Protein AF-A0A1J5ASL0-F1 (afdb_monomer)

Structure (mmCIF, N/CA/C/O backbone):
data_AF-A0A1J5ASL0-F1
#
_entry.id   AF-A0A1J5ASL0-F1
#
loop_
_atom_site.group_PDB
_atom_site.id
_atom_site.type_symbol
_atom_site.label_atom_id
_atom_site.label_alt_id
_atom_site.label_comp_id
_atom_site.label_asym_id
_atom_site.label_entity_id
_atom_site.label_seq_id
_atom_site.pdbx_PDB_ins_code
_atom_site.Cartn_x
_atom_site.Cartn_y
_atom_site.Cartn_z
_atom_site.occupancy
_atom_site.B_iso_or_equiv
_atom_site.auth_seq_id
_atom_site.auth_comp_id
_atom_site.auth_asym_id
_atom_site.auth_atom_id
_atom_site.pdbx_PDB_model_num
ATOM 1 N N . MET A 1 1 ? 12.455 -4.973 -12.809 1.00 81.00 1 MET A N 1
ATOM 2 C CA . MET A 1 1 ? 11.141 -5.114 -12.152 1.00 81.00 1 MET A CA 1
ATOM 3 C C . MET A 1 1 ? 10.043 -5.250 -13.206 1.00 81.00 1 MET A C 1
ATOM 5 O O . MET A 1 1 ? 10.112 -4.531 -14.197 1.00 81.00 1 MET A O 1
ATOM 9 N N . GLU A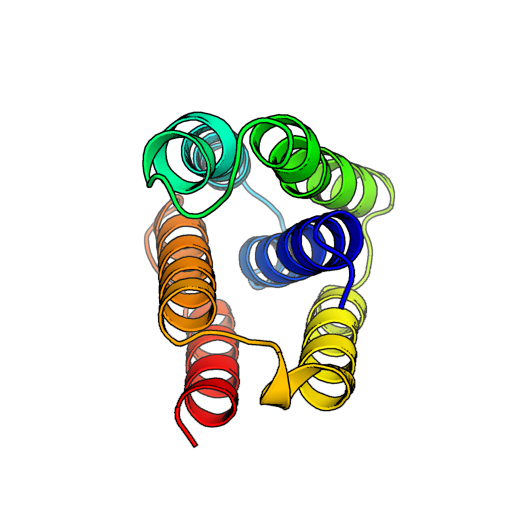 1 2 ? 9.064 -6.140 -13.015 1.00 84.31 2 GLU A N 1
ATOM 10 C CA . GLU A 1 2 ? 7.861 -6.241 -13.867 1.00 84.31 2 GLU A CA 1
ATOM 11 C C . GLU A 1 2 ? 6.741 -5.334 -13.317 1.00 84.31 2 GLU A C 1
ATOM 13 O O . GLU A 1 2 ? 6.534 -5.271 -12.104 1.00 84.31 2 GLU A O 1
ATOM 18 N N . TYR A 1 3 ? 5.989 -4.643 -14.181 1.00 85.88 3 TYR A N 1
ATOM 19 C CA . TYR A 1 3 ? 4.957 -3.684 -13.747 1.00 85.88 3 TYR A CA 1
ATOM 20 C C . TYR A 1 3 ? 3.776 -4.338 -13.047 1.00 85.88 3 TYR A C 1
ATOM 22 O O . TYR A 1 3 ? 3.334 -3.862 -12.005 1.00 85.88 3 TYR A O 1
ATOM 30 N N . LYS A 1 4 ? 3.338 -5.492 -13.550 1.00 89.94 4 LYS A N 1
ATOM 31 C CA . LYS A 1 4 ? 2.372 -6.345 -12.861 1.00 89.94 4 LYS A CA 1
ATOM 32 C C . LYS A 1 4 ? 2.766 -6.610 -11.405 1.00 89.94 4 LYS A C 1
ATOM 34 O O . LYS A 1 4 ? 1.927 -6.499 -10.521 1.00 89.94 4 LYS A O 1
ATOM 39 N N . GLU A 1 5 ? 4.031 -6.949 -11.157 1.00 92.38 5 GLU A N 1
ATOM 40 C CA . GLU A 1 5 ? 4.522 -7.239 -9.806 1.00 92.38 5 GLU A CA 1
ATOM 41 C C . GLU A 1 5 ? 4.493 -5.985 -8.925 1.00 92.38 5 GLU A C 1
ATOM 43 O O . GLU A 1 5 ? 4.024 -6.048 -7.792 1.00 92.38 5 GLU A O 1
ATOM 48 N N . TYR A 1 6 ? 4.879 -4.825 -9.472 1.00 92.94 6 TYR A N 1
ATOM 49 C CA . TYR A 1 6 ? 4.731 -3.541 -8.781 1.00 92.94 6 TYR A CA 1
ATOM 50 C C . TYR A 1 6 ? 3.281 -3.270 -8.363 1.00 92.94 6 TYR A C 1
ATOM 52 O O . TYR A 1 6 ? 3.041 -2.898 -7.215 1.00 92.94 6 TYR A O 1
ATOM 60 N N . TYR A 1 7 ? 2.318 -3.475 -9.262 1.00 93.00 7 TYR A N 1
ATOM 61 C CA . TYR A 1 7 ? 0.909 -3.228 -8.965 1.00 93.00 7 TYR A CA 1
ATOM 62 C C . TYR A 1 7 ? 0.317 -4.229 -7.979 1.00 93.00 7 TYR A C 1
ATOM 64 O O . TYR A 1 7 ? -0.445 -3.825 -7.102 1.00 93.00 7 TYR A O 1
ATOM 72 N N . THR A 1 8 ? 0.702 -5.503 -8.064 1.00 95.50 8 THR A N 1
ATOM 73 C CA . THR A 1 8 ? 0.348 -6.507 -7.055 1.00 95.50 8 THR A CA 1
ATOM 74 C C . THR A 1 8 ? 0.868 -6.093 -5.680 1.00 95.50 8 THR A C 1
ATOM 76 O O . THR A 1 8 ? 0.097 -6.026 -4.727 1.00 95.50 8 THR A O 1
ATOM 79 N N . GLU A 1 9 ? 2.150 -5.743 -5.562 1.00 97.31 9 GLU A N 1
ATOM 80 C CA . GLU A 1 9 ? 2.732 -5.333 -4.280 1.00 97.31 9 GLU A CA 1
ATOM 81 C C . GLU A 1 9 ? 2.130 -4.017 -3.769 1.00 97.31 9 GLU A C 1
ATOM 83 O O . GLU A 1 9 ? 1.918 -3.867 -2.565 1.00 97.31 9 GLU A O 1
ATOM 88 N N . LEU A 1 10 ? 1.783 -3.082 -4.660 1.00 95.75 10 LEU A N 1
ATOM 89 C CA . LEU A 1 10 ? 1.049 -1.874 -4.285 1.00 95.75 10 LEU A CA 1
ATOM 90 C C . LEU A 1 10 ? -0.304 -2.220 -3.646 1.00 95.75 10 LEU A C 1
ATOM 92 O O . LEU A 1 10 ? -0.637 -1.639 -2.619 1.00 95.75 10 LEU A O 1
ATOM 96 N N . GLY A 1 11 ? -1.036 -3.203 -4.178 1.00 96.56 11 GLY A N 1
ATOM 97 C CA . GLY A 1 11 ? -2.280 -3.695 -3.571 1.00 96.56 11 GLY A CA 1
ATOM 98 C C . GLY A 1 11 ? -2.072 -4.196 -2.140 1.00 96.56 11 GLY A C 1
ATOM 99 O O . GLY A 1 11 ? -2.812 -3.817 -1.232 1.00 96.56 11 GLY A O 1
ATOM 100 N N . LYS A 1 12 ? -0.994 -4.954 -1.901 1.00 98.06 12 LYS A N 1
ATOM 101 C CA . LYS A 1 12 ? -0.629 -5.427 -0.553 1.00 98.06 12 LYS A CA 1
ATOM 102 C C . LYS A 1 12 ? -0.306 -4.289 0.406 1.00 98.06 12 LYS A C 1
ATOM 104 O O . LYS A 1 12 ? -0.707 -4.323 1.568 1.00 98.06 12 LYS A O 1
ATOM 109 N N . LEU A 1 13 ? 0.413 -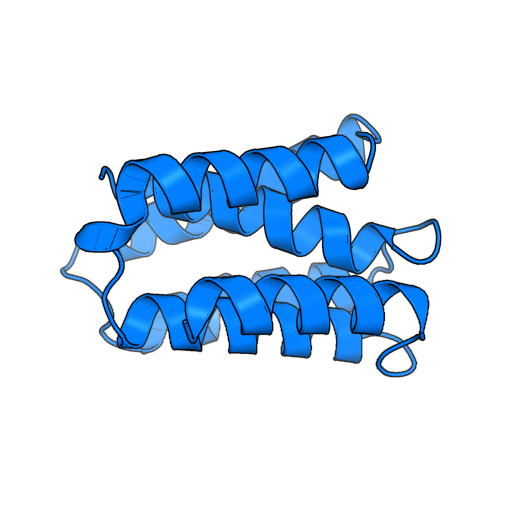3.276 -0.073 1.00 97.88 13 LEU A N 1
ATOM 110 C CA . LEU A 1 13 ? 0.732 -2.098 0.724 1.00 97.88 13 LEU A CA 1
ATOM 111 C C . LEU A 1 13 ? -0.533 -1.339 1.135 1.00 97.88 13 LEU A C 1
ATOM 113 O O . LEU A 1 13 ? -0.667 -0.991 2.306 1.00 97.88 13 LEU A O 1
ATOM 117 N N . LEU A 1 14 ? -1.441 -1.083 0.188 1.00 96.69 14 LEU A N 1
ATOM 118 C CA . LEU A 1 14 ? -2.689 -0.371 0.469 1.00 96.69 14 LEU A CA 1
ATOM 119 C C . LEU A 1 14 ? -3.574 -1.173 1.429 1.00 96.69 14 LEU A C 1
ATOM 121 O O . LEU A 1 14 ? -4.142 -0.589 2.346 1.00 96.69 14 LEU A O 1
ATOM 125 N N . TYR A 1 15 ? -3.604 -2.503 1.297 1.00 97.31 15 TYR A N 1
ATOM 126 C CA . TYR A 1 15 ? -4.285 -3.395 2.243 1.00 97.31 15 TYR A CA 1
ATOM 127 C C . TYR A 1 15 ? -3.727 -3.267 3.651 1.00 97.31 15 TYR A C 1
ATOM 129 O O . TYR A 1 15 ? -4.481 -3.115 4.605 1.00 97.31 15 TYR A O 1
ATOM 137 N N . ALA A 1 16 ? -2.403 -3.293 3.792 1.00 97.25 16 ALA A N 1
ATOM 138 C CA . ALA A 1 16 ? -1.784 -3.170 5.101 1.00 97.25 16 ALA A CA 1
ATOM 139 C C . ALA A 1 16 ? -2.108 -1.839 5.790 1.00 97.25 16 ALA A C 1
ATOM 141 O O . ALA A 1 16 ? -2.163 -1.798 7.014 1.00 97.25 16 ALA A O 1
ATOM 142 N N . VAL A 1 17 ? -2.289 -0.769 5.014 1.00 95.56 17 VAL A N 1
ATOM 143 C CA . VAL A 1 17 ? -2.678 0.546 5.531 1.00 95.56 17 VAL A CA 1
ATOM 144 C C . VAL A 1 17 ? -4.134 0.539 5.962 1.00 95.56 17 VAL A C 1
ATOM 146 O O . VAL A 1 17 ? -4.387 0.791 7.128 1.00 95.56 17 VAL A O 1
ATOM 149 N N . ALA A 1 18 ? -5.046 0.143 5.074 1.00 94.81 18 ALA A N 1
ATOM 150 C CA . ALA A 1 18 ? -6.476 0.106 5.378 1.00 94.81 18 ALA A CA 1
ATOM 151 C C . ALA A 1 18 ? -6.821 -0.856 6.529 1.00 94.81 18 ALA A C 1
ATOM 153 O O . ALA A 1 18 ? -7.752 -0.663 7.289 1.00 94.81 18 ALA A O 1
ATOM 154 N N . LYS A 1 19 ? -6.046 -1.934 6.699 1.00 95.69 19 LYS A N 1
ATOM 155 C CA . LYS A 1 19 ? -6.242 -2.902 7.787 1.00 95.69 19 LYS A CA 1
ATOM 156 C C . LYS A 1 19 ? -5.606 -2.456 9.111 1.00 95.69 19 LYS A C 1
ATOM 158 O O . LYS A 1 19 ? -5.683 -3.204 10.087 1.00 95.69 19 LYS A O 1
ATOM 163 N N . ALA A 1 20 ? -4.922 -1.309 9.157 1.00 92.50 20 ALA A N 1
ATOM 164 C CA . ALA A 1 20 ? -4.030 -0.968 10.264 1.00 92.50 20 ALA A CA 1
ATOM 165 C C . ALA A 1 20 ? -4.729 -0.745 11.605 1.00 92.50 20 ALA A C 1
ATOM 167 O O . ALA A 1 20 ? -4.137 -1.016 12.652 1.00 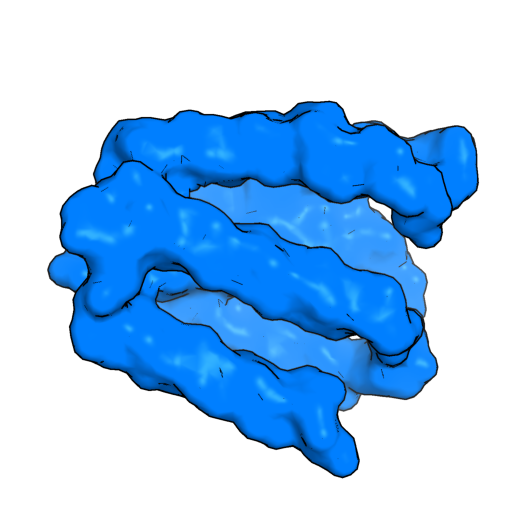92.50 20 ALA A O 1
ATOM 168 N N . ASP A 1 21 ? -5.977 -0.298 11.575 1.00 88.25 21 ASP A N 1
ATOM 169 C CA . ASP A 1 21 ? -6.833 -0.125 12.747 1.00 88.25 21 ASP A CA 1
ATOM 170 C C . ASP A 1 21 ? -7.616 -1.405 13.124 1.00 88.25 21 ASP A C 1
ATOM 172 O O . ASP A 1 21 ? -8.243 -1.477 14.184 1.00 88.25 21 ASP A O 1
ATOM 176 N N . GLY A 1 22 ? -7.511 -2.454 12.302 1.00 89.19 22 GLY A N 1
ATOM 177 C CA . GLY A 1 22 ? -8.082 -3.779 12.520 1.00 89.19 22 GLY A CA 1
ATOM 178 C C . GLY A 1 22 ? -9.126 -4.206 11.488 1.00 89.19 22 GLY A C 1
ATOM 179 O 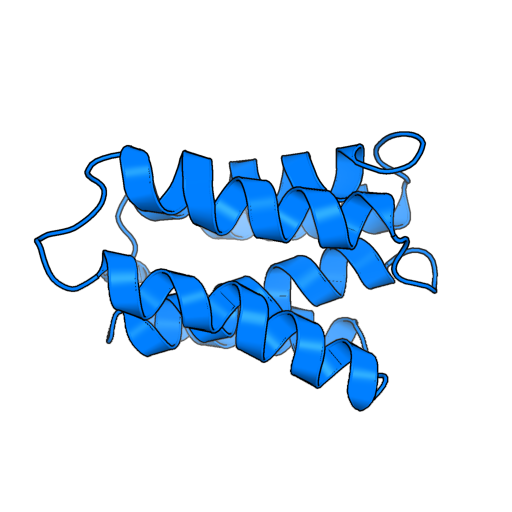O . GLY A 1 22 ? -9.379 -5.413 11.368 1.00 89.19 22 GLY A O 1
ATOM 180 N N . GLU A 1 23 ? -9.699 -3.294 10.701 1.00 91.25 23 GLU A N 1
ATOM 181 C CA . GLU A 1 23 ? -10.739 -3.621 9.718 1.00 91.25 23 GLU A CA 1
ATOM 182 C C . GLU A 1 23 ? -10.759 -2.635 8.552 1.00 91.25 23 GLU A C 1
ATOM 184 O O . GLU A 1 23 ? -10.824 -1.437 8.763 1.00 91.25 23 GLU A O 1
ATOM 189 N N . VAL A 1 24 ? -10.779 -3.163 7.324 1.00 93.81 24 VAL A N 1
ATOM 190 C CA . VAL A 1 24 ? -10.908 -2.331 6.123 1.00 93.81 24 VAL A CA 1
ATOM 191 C C . VAL A 1 24 ? -12.335 -1.803 6.022 1.00 93.81 24 VAL A C 1
ATOM 193 O O . VAL A 1 24 ? -13.281 -2.592 6.067 1.00 93.81 24 VAL A O 1
ATOM 196 N N . GLN A 1 25 ? -12.473 -0.496 5.828 1.00 94.31 25 GLN A N 1
ATOM 197 C CA . GLN A 1 25 ? -13.757 0.182 5.675 1.00 94.31 25 GLN A CA 1
ATOM 198 C C . GLN A 1 25 ? -14.166 0.308 4.201 1.00 94.31 25 GLN A C 1
ATOM 200 O O . GLN A 1 25 ? -13.331 0.341 3.289 1.00 94.31 25 GLN A O 1
ATOM 205 N N . ASP A 1 26 ? -15.473 0.423 3.955 1.00 92.62 26 ASP A N 1
ATOM 206 C CA . ASP A 1 26 ? -16.025 0.548 2.600 1.00 92.62 26 ASP A CA 1
ATOM 207 C C . ASP A 1 26 ? -15.488 1.802 1.878 1.00 92.62 26 ASP A C 1
ATOM 209 O O . ASP A 1 26 ? -15.253 1.776 0.667 1.00 92.62 26 ASP A O 1
ATOM 213 N N . GLU A 1 27 ? -15.255 2.899 2.605 1.00 93.44 27 GLU A N 1
ATOM 214 C CA . GLU A 1 27 ? -14.684 4.140 2.074 1.00 93.44 27 GLU A CA 1
ATOM 215 C C . GLU A 1 27 ? -13.249 3.959 1.562 1.00 93.44 27 GLU A C 1
ATOM 217 O O . GLU A 1 27 ? -12.884 4.530 0.532 1.00 93.44 27 GLU A O 1
ATOM 222 N N . GLU A 1 28 ? -12.444 3.148 2.245 1.00 91.25 28 GLU A N 1
ATOM 223 C CA . GLU A 1 28 ? -11.058 2.863 1.866 1.00 91.25 28 GLU A CA 1
ATOM 224 C C . GLU A 1 28 ? -11.003 1.971 0.629 1.00 91.25 28 GLU A C 1
ATOM 226 O O . GLU A 1 28 ? -10.254 2.249 -0.312 1.00 91.25 28 GLU A O 1
ATOM 231 N N . LEU A 1 29 ? -11.861 0.947 0.587 1.00 91.50 29 LEU A N 1
ATOM 232 C CA . LEU A 1 29 ? -12.045 0.107 -0.592 1.00 91.50 29 LEU A CA 1
ATOM 233 C C . LEU A 1 29 ? -12.501 0.954 -1.794 1.00 91.50 29 LEU A C 1
ATOM 235 O O . LEU A 1 29 ? -11.924 0.861 -2.880 1.00 91.50 29 LEU A O 1
ATOM 239 N N . TYR A 1 30 ? -13.476 1.850 -1.594 1.00 91.06 30 TYR A N 1
ATOM 240 C CA . TYR A 1 30 ? -13.923 2.782 -2.631 1.00 91.06 30 TYR A CA 1
ATOM 241 C C . TYR A 1 30 ? -12.791 3.684 -3.136 1.00 91.06 30 TYR A C 1
ATOM 243 O O . TYR A 1 30 ? -12.641 3.904 -4.344 1.00 91.06 30 TYR A O 1
ATOM 251 N N . GLN A 1 31 ? -11.967 4.187 -2.219 1.00 92.12 31 GLN A N 1
ATOM 252 C CA . GLN A 1 31 ? -10.843 5.044 -2.559 1.00 92.12 31 GLN A CA 1
ATOM 253 C C . GLN A 1 31 ? -9.790 4.312 -3.401 1.00 92.12 31 GLN A C 1
ATOM 255 O O . GLN A 1 31 ? -9.190 4.933 -4.278 1.00 92.12 31 GLN A O 1
ATOM 260 N N . ILE A 1 32 ? -9.601 3.003 -3.221 1.00 89.50 32 ILE A N 1
ATOM 261 C CA . ILE A 1 32 ? -8.688 2.206 -4.053 1.00 89.50 32 ILE A CA 1
ATOM 262 C C . ILE A 1 32 ? -9.198 2.072 -5.478 1.00 89.50 32 ILE A C 1
ATOM 264 O O . ILE A 1 32 ? -8.425 2.335 -6.399 1.00 89.50 32 ILE A O 1
ATOM 268 N N . TYR A 1 33 ? -10.482 1.757 -5.682 1.00 86.88 33 TYR A N 1
ATOM 269 C CA . TYR A 1 33 ? -11.054 1.746 -7.034 1.00 86.88 33 TYR A CA 1
ATOM 270 C C . TYR A 1 33 ? -10.843 3.096 -7.723 1.00 86.88 33 TYR A C 1
ATOM 272 O O . TYR A 1 33 ? -10.426 3.161 -8.880 1.00 86.88 33 TYR A O 1
ATOM 280 N N . LYS A 1 34 ? -11.062 4.193 -6.989 1.00 86.94 34 LYS A N 1
ATOM 281 C CA . LYS A 1 34 ? -10.833 5.543 -7.502 1.00 86.94 34 LYS A CA 1
ATOM 282 C C . LYS A 1 34 ? -9.363 5.782 -7.858 1.00 86.94 34 LYS A C 1
ATOM 284 O O . LYS A 1 34 ? -9.087 6.303 -8.931 1.00 86.94 34 LYS A O 1
ATOM 289 N N . ILE A 1 35 ? -8.418 5.381 -7.009 1.00 84.94 35 ILE A N 1
ATOM 290 C CA . ILE A 1 35 ? -6.977 5.510 -7.279 1.00 84.94 35 ILE A CA 1
ATOM 291 C C . ILE A 1 35 ? -6.575 4.695 -8.514 1.00 84.94 35 ILE A C 1
ATOM 293 O O . ILE A 1 35 ? -5.842 5.202 -9.361 1.00 84.94 35 ILE A O 1
ATOM 297 N N . VAL A 1 36 ? -7.055 3.458 -8.649 1.00 82.19 36 VAL A N 1
ATOM 298 C CA . VAL A 1 36 ? -6.736 2.579 -9.786 1.00 82.19 36 VAL A CA 1
ATOM 299 C C . VAL A 1 36 ? -7.281 3.156 -11.095 1.00 82.19 36 VAL A C 1
ATOM 301 O O . VAL A 1 36 ? -6.554 3.220 -12.090 1.00 82.19 36 VAL A O 1
ATOM 304 N N . VAL A 1 37 ? -8.524 3.645 -11.090 1.00 74.94 37 VAL A N 1
ATOM 305 C CA . VAL A 1 37 ? -9.195 4.181 -12.284 1.00 74.94 37 VAL A CA 1
ATOM 306 C C . VAL A 1 37 ? -8.733 5.596 -12.642 1.00 74.94 37 VAL A C 1
ATOM 308 O O . VAL A 1 37 ? -8.511 5.878 -13.815 1.00 74.94 37 VAL A O 1
ATOM 311 N N . GLU A 1 38 ? -8.598 6.494 -11.666 1.00 71.88 38 GLU A N 1
ATOM 312 C CA . GLU A 1 38 ? -8.346 7.921 -11.910 1.00 71.88 38 GLU A CA 1
ATOM 313 C C . GLU A 1 38 ? -6.866 8.288 -11.790 1.00 71.88 38 GLU A C 1
ATOM 315 O O . GLU A 1 38 ? -6.339 8.991 -12.641 1.00 71.88 38 GLU A O 1
ATOM 320 N N . GLU A 1 39 ? -6.167 7.843 -10.746 1.00 65.38 39 GLU A N 1
ATOM 321 C CA . GLU A 1 39 ? -4.830 8.376 -10.450 1.00 65.38 39 GLU A CA 1
ATOM 322 C C . GLU A 1 39 ? -3.706 7.548 -11.059 1.00 65.38 39 GLU A C 1
ATOM 324 O O . GLU A 1 39 ? -2.723 8.100 -11.541 1.00 65.38 39 GLU A O 1
ATOM 329 N N . ILE A 1 40 ? -3.828 6.226 -11.056 1.00 67.19 40 ILE A N 1
ATOM 330 C CA . ILE A 1 40 ? -2.803 5.340 -11.605 1.00 67.19 40 ILE A CA 1
ATOM 331 C C . ILE A 1 40 ? -2.909 5.270 -13.132 1.00 67.19 40 ILE A C 1
ATOM 333 O O . ILE A 1 40 ? -1.881 5.217 -13.811 1.00 67.19 40 ILE A O 1
ATOM 337 N N . SER A 1 41 ? -4.133 5.293 -13.663 1.00 61.41 41 SER A N 1
ATOM 338 C CA . SER A 1 41 ? -4.384 5.134 -15.098 1.00 61.41 41 SER A CA 1
ATOM 339 C C . SER A 1 41 ? -4.266 6.452 -15.884 1.00 61.41 41 SER A C 1
ATOM 341 O O . SER A 1 41 ? -3.760 6.434 -17.001 1.00 61.41 41 SER A O 1
ATOM 343 N N . ASP A 1 42 ? -4.639 7.610 -15.315 1.00 54.62 42 ASP A N 1
ATOM 344 C CA . ASP A 1 42 ? -4.641 8.901 -16.044 1.00 54.62 42 ASP A CA 1
ATOM 345 C C . ASP A 1 42 ? -3.288 9.647 -15.983 1.00 54.62 42 ASP A C 1
ATOM 347 O O . ASP A 1 42 ? -2.984 10.522 -16.800 1.00 54.62 42 ASP A O 1
ATOM 351 N N . ASP A 1 43 ? -2.397 9.282 -15.053 1.00 53.16 43 ASP A N 1
ATOM 352 C CA . ASP A 1 43 ? -1.152 10.028 -14.823 1.00 53.16 43 ASP A CA 1
ATOM 353 C C . ASP A 1 43 ? -0.133 9.931 -15.984 1.00 53.16 43 ASP A C 1
ATOM 355 O O . ASP A 1 43 ? 0.954 10.508 -15.879 1.00 53.16 43 ASP A O 1
ATOM 359 N N . ASN A 1 44 ? -0.399 9.206 -17.083 1.00 52.12 44 ASN A N 1
ATOM 360 C CA . ASN A 1 44 ? 0.600 8.849 -18.110 1.00 52.12 44 ASN A CA 1
ATOM 361 C C . ASN A 1 44 ? 1.902 8.327 -17.460 1.00 52.12 44 ASN A C 1
ATOM 363 O O . ASN A 1 44 ? 3.014 8.680 -17.864 1.00 52.12 44 ASN A O 1
ATOM 367 N N . LEU A 1 45 ? 1.797 7.598 -16.341 1.00 53.38 45 LEU A N 1
ATOM 368 C CA . LEU A 1 45 ? 2.949 6.990 -15.660 1.00 53.38 45 LEU A CA 1
ATOM 369 C C . LEU A 1 45 ? 3.712 6.038 -16.582 1.00 53.38 45 LEU A C 1
ATOM 371 O O . LEU A 1 45 ? 4.916 5.865 -16.399 1.00 53.38 45 LEU A O 1
ATOM 375 N N . PHE A 1 46 ? 3.004 5.492 -17.561 1.00 55.41 46 PHE A N 1
ATOM 376 C CA . PHE A 1 46 ? 3.277 4.202 -18.136 1.00 55.41 46 PHE A CA 1
ATOM 377 C C . PHE A 1 46 ? 2.677 4.112 -19.558 1.00 55.41 46 PHE A C 1
ATOM 379 O O . PHE A 1 46 ? 1.695 4.785 -19.874 1.00 55.41 46 PHE A O 1
ATOM 386 N N . GLU A 1 47 ? 3.322 3.362 -20.448 1.00 58.22 47 GLU A N 1
ATOM 387 C CA . GLU A 1 47 ? 2.929 3.123 -21.833 1.00 58.22 47 GLU A CA 1
ATOM 388 C C . GLU A 1 47 ? 1.619 2.317 -21.945 1.00 58.22 47 GLU A C 1
ATOM 390 O O . GLU A 1 47 ? 1.157 1.633 -21.030 1.00 58.22 47 GLU A O 1
ATOM 395 N N . ARG A 1 48 ? 1.007 2.381 -23.133 1.00 54.69 48 ARG A N 1
ATOM 396 C CA . ARG A 1 48 ? -0.250 1.704 -23.467 1.00 54.69 48 ARG A CA 1
ATOM 397 C C . ARG A 1 48 ? -0.126 0.185 -23.255 1.00 54.69 48 ARG A C 1
ATOM 399 O O . ARG A 1 48 ? 0.443 -0.512 -24.091 1.00 54.69 48 ARG A O 1
ATOM 406 N N . GLY A 1 49 ? -0.704 -0.308 -22.162 1.00 59.31 49 GLY A N 1
ATOM 407 C CA . GLY A 1 49 ? -0.627 -1.701 -21.699 1.00 59.31 49 GLY A CA 1
ATOM 408 C C . GLY A 1 49 ? -0.559 -1.798 -20.174 1.00 59.31 49 GLY A C 1
ATOM 409 O O . GLY A 1 49 ? -1.187 -2.669 -19.587 1.00 59.31 49 GLY A O 1
ATOM 410 N N . GLU A 1 50 ? 0.096 -0.838 -19.534 1.00 63.53 50 GLU A N 1
ATOM 411 C CA . GLU A 1 50 ? 0.285 -0.793 -18.080 1.00 63.53 50 GLU A CA 1
ATOM 412 C C . GLU A 1 50 ? -0.973 -0.301 -17.330 1.00 63.53 50 GLU A C 1
ATOM 414 O O . GLU A 1 50 ? -1.168 -0.637 -16.166 1.00 63.53 50 GLU A O 1
ATOM 419 N N . GLU A 1 51 ? -1.901 0.383 -18.017 1.00 67.12 51 GLU A N 1
ATOM 420 C CA . GLU A 1 51 ? -3.285 0.596 -17.543 1.00 67.12 51 GLU A CA 1
ATOM 421 C C . GLU A 1 51 ? -4.015 -0.728 -17.260 1.00 67.12 51 GLU A C 1
ATOM 423 O O . GLU A 1 51 ? -4.930 -0.769 -16.451 1.00 67.12 51 GLU A O 1
ATOM 428 N N . VAL A 1 52 ? -3.647 -1.825 -17.935 1.00 71.50 52 VAL A N 1
ATOM 429 C CA . VAL A 1 52 ? -4.216 -3.150 -17.641 1.00 71.50 52 VAL A CA 1
ATOM 430 C C . VAL A 1 52 ? -3.555 -3.755 -16.403 1.00 71.50 52 VAL A C 1
ATOM 432 O O . VAL A 1 52 ? -4.190 -4.519 -15.677 1.00 71.50 52 VAL A O 1
ATOM 435 N N . ASP A 1 53 ? -2.299 -3.403 -16.133 1.00 80.00 53 ASP A N 1
ATOM 436 C CA . ASP A 1 53 ? -1.592 -3.914 -14.968 1.00 80.00 53 ASP A CA 1
ATOM 437 C C . ASP A 1 53 ? -2.017 -3.201 -13.669 1.00 80.00 53 ASP A C 1
ATOM 439 O O . ASP A 1 53 ? -1.951 -3.803 -12.599 1.00 80.00 53 ASP A O 1
ATOM 443 N N . SER A 1 54 ? -2.536 -1.969 -13.736 1.00 82.56 54 SER A N 1
ATOM 444 C CA . SER A 1 54 ? -3.047 -1.253 -12.555 1.00 82.56 54 SER A CA 1
ATOM 445 C C . SER A 1 54 ? -4.200 -1.982 -11.854 1.00 82.56 54 SER A C 1
ATOM 447 O O . SER A 1 54 ? -4.289 -1.942 -10.626 1.00 82.56 54 SER A O 1
ATOM 449 N N . TYR A 1 55 ? -5.018 -2.742 -12.593 1.00 87.69 55 TYR A N 1
ATOM 450 C CA . TYR A 1 55 ? -6.078 -3.586 -12.023 1.00 87.69 55 TYR A CA 1
ATOM 451 C C . TYR A 1 55 ? -5.542 -4.679 -11.083 1.00 87.69 55 TYR A C 1
ATOM 453 O O . TYR A 1 55 ? -6.286 -5.176 -10.239 1.00 87.69 55 TYR A O 1
ATOM 461 N N . TYR A 1 56 ? -4.256 -5.055 -11.168 1.00 91.62 56 TYR A N 1
ATOM 462 C CA . TYR A 1 56 ? -3.672 -6.000 -10.208 1.00 91.62 56 TYR A CA 1
ATOM 463 C C . TYR A 1 56 ? -3.581 -5.425 -8.791 1.00 91.62 56 TYR A C 1
ATOM 465 O O . TYR A 1 56 ? -3.547 -6.206 -7.843 1.00 91.62 56 TYR A O 1
ATOM 473 N N . THR A 1 57 ? -3.559 -4.097 -8.632 1.00 93.31 57 THR A N 1
ATOM 474 C CA . THR A 1 57 ? -3.617 -3.452 -7.312 1.00 93.31 57 THR A CA 1
ATOM 475 C C . THR A 1 57 ? -4.948 -3.732 -6.627 1.00 93.31 57 THR A C 1
ATOM 477 O O . THR A 1 57 ? -4.956 -4.202 -5.493 1.00 93.31 57 THR A O 1
ATOM 480 N N . GLU A 1 58 ? -6.055 -3.498 -7.328 1.00 92.75 58 GLU A N 1
ATOM 481 C CA . GLU A 1 58 ? -7.411 -3.784 -6.848 1.00 92.75 58 GLU A CA 1
ATOM 482 C C . GLU A 1 58 ? -7.597 -5.279 -6.573 1.00 92.75 58 GLU A C 1
ATOM 484 O O . GLU A 1 58 ? -7.977 -5.668 -5.471 1.00 92.75 58 GLU A O 1
ATOM 489 N N . PHE A 1 59 ? -7.235 -6.124 -7.543 1.00 93.75 59 PHE A N 1
ATOM 490 C CA . PHE A 1 59 ? -7.395 -7.571 -7.423 1.00 93.75 59 PHE A CA 1
ATOM 491 C C . PHE A 1 59 ? -6.640 -8.153 -6.222 1.00 93.75 59 PHE A C 1
ATOM 493 O O . PHE A 1 59 ? -7.183 -8.976 -5.485 1.00 93.75 59 PHE A O 1
ATOM 500 N N . GLU A 1 60 ? -5.381 -7.753 -6.018 1.00 97.06 60 GLU A N 1
ATOM 501 C CA . GLU A 1 60 ? -4.603 -8.260 -4.885 1.00 97.06 60 GLU A CA 1
ATOM 502 C C . GLU A 1 60 ? -5.152 -7.729 -3.555 1.00 97.06 60 GLU A C 1
ATOM 504 O O . GLU A 1 60 ? -5.213 -8.483 -2.587 1.00 97.06 60 GLU A O 1
ATOM 509 N N . PHE A 1 61 ? -5.596 -6.470 -3.505 1.00 96.38 61 PHE A N 1
ATOM 510 C CA . PHE A 1 61 ? -6.203 -5.884 -2.310 1.00 96.38 61 PHE A CA 1
ATOM 511 C C . PHE A 1 61 ? -7.454 -6.656 -1.866 1.00 96.38 61 PHE A C 1
ATOM 513 O O . PHE A 1 61 ? -7.524 -7.111 -0.722 1.00 96.38 61 PHE A O 1
ATOM 520 N N . GLU A 1 62 ? -8.403 -6.883 -2.779 1.00 95.69 62 GLU A N 1
ATOM 521 C CA . GLU A 1 62 ? -9.610 -7.677 -2.513 1.00 95.69 62 GLU A CA 1
ATOM 522 C C . GLU A 1 62 ? -9.260 -9.105 -2.080 1.00 95.69 62 GLU A C 1
ATOM 524 O O . GLU A 1 62 ? -9.803 -9.626 -1.104 1.00 95.69 62 GLU A O 1
ATOM 529 N N . ALA A 1 63 ? -8.283 -9.726 -2.746 1.00 97.38 63 ALA A N 1
ATOM 530 C CA . ALA A 1 63 ? -7.846 -11.070 -2.398 1.00 97.38 63 ALA A CA 1
ATOM 531 C C . ALA A 1 63 ? -7.272 -11.162 -0.972 1.00 97.38 63 ALA A C 1
ATOM 533 O O . ALA A 1 63 ? -7.357 -12.231 -0.360 1.00 97.38 63 ALA A O 1
ATOM 534 N N . LEU A 1 64 ? -6.664 -10.096 -0.441 1.00 97.62 64 LEU A N 1
ATOM 535 C CA . LEU A 1 64 ? -6.176 -10.047 0.941 1.00 97.62 64 LEU A CA 1
ATOM 536 C C . LEU A 1 64 ? -7.297 -9.801 1.954 1.00 97.62 64 LEU A C 1
ATOM 538 O O . LEU A 1 64 ? -7.238 -10.380 3.042 1.00 97.62 64 LEU A O 1
ATOM 542 N N . ILE A 1 65 ? -8.328 -9.029 1.591 1.00 96.00 65 ILE A N 1
ATOM 543 C CA . ILE A 1 65 ? -9.556 -8.895 2.392 1.00 96.00 65 ILE A CA 1
ATOM 544 C C . ILE A 1 65 ? -10.217 -10.261 2.558 1.00 96.00 65 ILE A C 1
ATOM 546 O O . ILE A 1 65 ? -10.444 -10.697 3.686 1.00 96.00 65 ILE A O 1
ATOM 550 N N . ASP A 1 66 ? -10.450 -10.971 1.452 1.00 96.81 66 ASP A N 1
ATOM 551 C CA . ASP A 1 66 ? -11.110 -12.282 1.453 1.00 96.81 66 ASP A CA 1
ATOM 552 C C . ASP A 1 66 ? -10.357 -13.317 2.300 1.00 96.81 66 ASP A C 1
ATOM 554 O O . ASP A 1 66 ? -10.952 -14.177 2.956 1.00 96.81 66 ASP A O 1
ATOM 558 N N . LYS A 1 67 ? -9.023 -13.239 2.296 1.00 96.69 67 LYS A N 1
ATOM 559 C CA . LYS A 1 67 ? -8.151 -14.103 3.103 1.00 96.69 67 LYS A CA 1
ATOM 560 C C . LYS A 1 67 ? -8.009 -13.624 4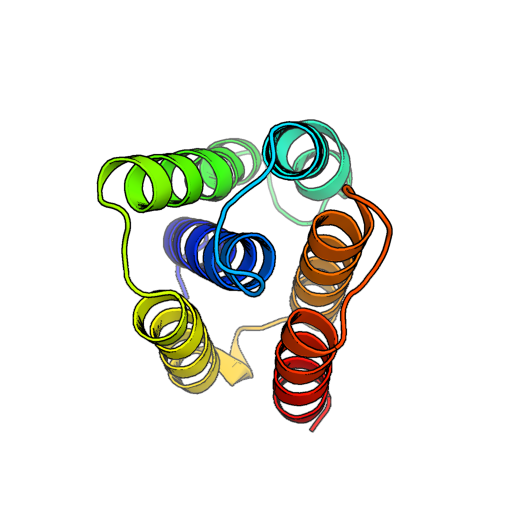.548 1.00 96.69 67 LYS A C 1
ATOM 562 O O . LYS A 1 67 ? -7.491 -14.386 5.366 1.00 96.69 67 LYS A O 1
ATOM 567 N N . ASN A 1 68 ? -8.433 -12.396 4.854 1.00 94.81 68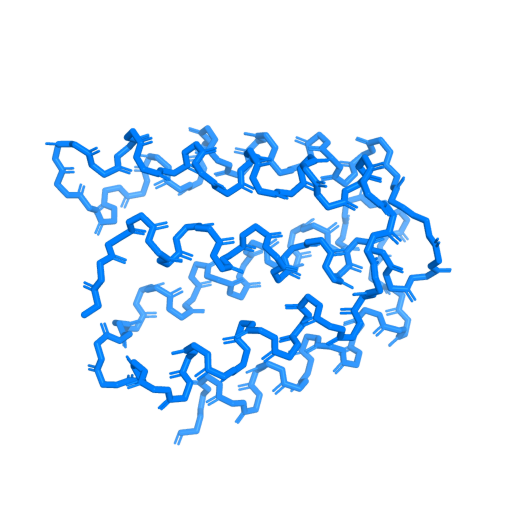 ASN A N 1
ATOM 568 C CA . ASN A 1 68 ? -8.153 -11.678 6.096 1.00 94.81 68 ASN A CA 1
ATOM 569 C C . ASN A 1 68 ? -6.666 -11.793 6.479 1.00 94.81 68 ASN A C 1
ATOM 571 O O . ASN A 1 68 ? -6.315 -12.222 7.582 1.00 94.81 68 ASN A O 1
ATOM 575 N N . THR A 1 69 ? -5.792 -11.491 5.515 1.00 96.62 69 THR A N 1
ATOM 576 C CA . THR A 1 69 ? -4.339 -11.615 5.671 1.00 96.62 69 THR A CA 1
ATOM 577 C C . THR A 1 69 ? -3.822 -10.687 6.770 1.00 96.62 69 THR A C 1
ATOM 579 O O . THR A 1 69 ? -4.362 -9.606 7.004 1.00 96.62 69 THR A O 1
ATOM 582 N N . ASP A 1 70 ? -2.755 -11.098 7.453 1.00 96.12 70 ASP A N 1
ATOM 583 C CA . ASP A 1 70 ? -2.094 -10.257 8.443 1.00 96.12 70 ASP A CA 1
ATOM 584 C C . ASP A 1 70 ? -1.524 -8.983 7.791 1.00 96.12 70 ASP A C 1
ATOM 586 O O . ASP A 1 70 ? -0.821 -9.033 6.777 1.00 96.12 70 ASP A O 1
ATOM 590 N N . MET A 1 71 ? -1.821 -7.822 8.380 1.00 95.38 71 MET A N 1
ATOM 591 C CA . MET A 1 71 ? -1.386 -6.532 7.834 1.00 95.38 71 MET A CA 1
ATOM 592 C C . MET A 1 71 ? 0.144 -6.412 7.766 1.00 95.38 71 MET A C 1
ATOM 594 O O . MET A 1 71 ? 0.682 -5.802 6.841 1.00 95.38 71 MET A O 1
ATOM 598 N N . HIS A 1 72 ? 0.873 -7.000 8.722 1.00 95.56 72 HIS A N 1
ATOM 599 C CA . HIS A 1 72 ? 2.327 -6.909 8.754 1.00 95.56 72 HIS A CA 1
ATOM 600 C C . HIS A 1 72 ? 2.949 -7.813 7.696 1.00 95.56 72 HIS A C 1
ATOM 602 O O . HIS A 1 72 ? 3.965 -7.436 7.115 1.00 95.56 72 HIS A O 1
ATOM 608 N N . GLU A 1 73 ? 2.354 -8.973 7.414 1.00 97.12 73 GLU A N 1
ATOM 609 C CA . GLU A 1 73 ? 2.743 -9.818 6.283 1.00 97.12 73 GLU A CA 1
ATOM 610 C C . GLU A 1 73 ? 2.643 -9.044 4.960 1.00 97.12 73 GLU A C 1
ATOM 612 O O . GLU A 1 73 ? 3.628 -8.960 4.220 1.00 97.12 73 GLU A O 1
ATOM 617 N N . ALA A 1 74 ? 1.502 -8.399 4.707 1.00 97.44 74 ALA A N 1
ATOM 618 C CA . ALA A 1 74 ? 1.277 -7.613 3.496 1.00 97.44 74 ALA A CA 1
ATOM 619 C C . ALA A 1 74 ? 2.235 -6.409 3.389 1.00 97.44 74 ALA A C 1
ATOM 621 O O . ALA A 1 74 ? 2.860 -6.198 2.347 1.00 97.44 74 ALA A O 1
ATOM 622 N N . PHE A 1 75 ? 2.439 -5.667 4.485 1.00 97.38 75 PHE A N 1
ATOM 623 C CA . PHE A 1 75 ? 3.369 -4.533 4.514 1.00 97.38 75 PHE A CA 1
ATOM 624 C C . PHE A 1 75 ? 4.820 -4.964 4.269 1.00 97.38 75 PHE A C 1
ATOM 626 O O . PHE A 1 75 ? 5.552 -4.342 3.495 1.00 97.38 75 PHE A O 1
ATOM 633 N N . ASN A 1 76 ? 5.253 -6.040 4.930 1.00 96.94 76 ASN A N 1
ATOM 634 C CA . ASN A 1 76 ? 6.615 -6.543 4.800 1.00 96.94 76 ASN A CA 1
ATOM 635 C C . ASN A 1 76 ? 6.882 -7.103 3.399 1.00 96.94 76 ASN A C 1
ATOM 637 O O . ASN A 1 76 ? 8.002 -6.934 2.920 1.00 96.94 76 ASN A O 1
ATOM 641 N N . SER A 1 77 ? 5.880 -7.700 2.737 1.00 97.94 77 SER A N 1
ATOM 642 C CA . SER A 1 77 ? 5.970 -8.113 1.326 1.00 97.94 77 SER A CA 1
ATOM 643 C C . SER A 1 77 ? 6.405 -6.940 0.447 1.00 97.94 77 SER A C 1
ATOM 645 O O . SER A 1 77 ? 7.454 -7.011 -0.198 1.00 97.94 77 SER A O 1
ATOM 647 N N . PHE A 1 78 ? 5.693 -5.810 0.539 1.00 97.56 78 PHE A N 1
ATOM 648 C CA . PHE A 1 78 ? 6.019 -4.621 -0.247 1.00 97.56 78 PHE A CA 1
ATOM 649 C C . PHE A 1 78 ? 7.416 -4.077 0.072 1.00 97.56 78 PHE A C 1
ATOM 651 O O . PHE A 1 78 ? 8.166 -3.702 -0.829 1.00 97.56 78 PHE A O 1
ATOM 658 N N . LEU A 1 79 ? 7.797 -4.020 1.354 1.00 96.00 79 LEU A N 1
ATOM 659 C CA . LEU A 1 79 ? 9.122 -3.526 1.742 1.00 96.00 79 LEU A CA 1
ATOM 660 C C . LEU A 1 79 ? 10.257 -4.392 1.189 1.00 96.00 79 LEU A C 1
ATOM 662 O O . LEU A 1 79 ? 11.308 -3.858 0.824 1.00 96.00 79 LEU A O 1
ATOM 666 N N . LEU A 1 80 ? 10.057 -5.709 1.150 1.00 96.62 80 LEU A N 1
ATOM 667 C CA . LEU A 1 80 ? 11.031 -6.656 0.623 1.00 96.62 80 LEU A CA 1
ATOM 668 C C . LEU A 1 80 ? 11.161 -6.483 -0.893 1.00 96.62 80 LEU A C 1
ATOM 670 O O . LEU A 1 80 ? 12.268 -6.266 -1.386 1.00 96.62 80 LEU A O 1
ATOM 674 N N . PHE A 1 81 ? 10.027 -6.422 -1.593 1.00 96.62 81 PHE A N 1
ATOM 675 C CA . PHE A 1 81 ? 9.966 -6.125 -3.022 1.00 96.62 81 PHE A CA 1
ATOM 676 C C . PHE A 1 81 ? 10.637 -4.792 -3.380 1.00 96.62 81 PHE A C 1
ATOM 678 O O . PHE A 1 81 ? 11.468 -4.738 -4.292 1.00 96.62 81 PHE A O 1
ATOM 685 N N . TYR A 1 82 ? 10.332 -3.718 -2.642 1.00 94.94 82 TYR A N 1
ATOM 686 C CA . TYR A 1 82 ? 10.970 -2.417 -2.837 1.00 94.94 82 TYR A CA 1
ATOM 687 C C . TYR A 1 82 ? 12.483 -2.505 -2.624 1.00 94.94 82 TYR A C 1
ATOM 689 O O . TYR A 1 82 ? 13.237 -1.959 -3.420 1.00 94.94 82 TYR A O 1
ATOM 697 N N . GLY A 1 83 ? 12.948 -3.198 -1.580 1.00 94.25 83 GLY A N 1
ATOM 698 C CA . GLY A 1 83 ? 14.378 -3.357 -1.310 1.00 94.25 83 GLY A CA 1
ATOM 699 C C . GLY A 1 83 ? 15.127 -4.103 -2.420 1.00 94.25 83 GLY A C 1
ATOM 700 O O . GLY A 1 83 ? 16.252 -3.736 -2.758 1.00 94.25 83 GLY A O 1
ATOM 701 N N . GLU A 1 84 ? 14.501 -5.118 -3.016 1.00 95.38 84 GLU A N 1
ATOM 702 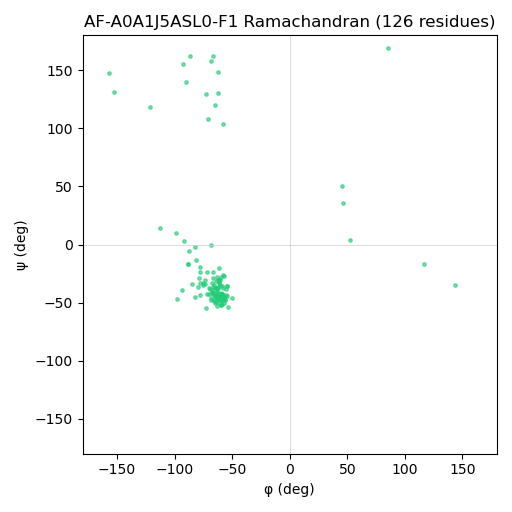C CA . GLU A 1 84 ? 15.070 -5.892 -4.127 1.00 95.38 84 GLU A CA 1
ATOM 703 C C . GLU A 1 84 ? 15.077 -5.111 -5.451 1.00 95.38 84 GLU A C 1
ATOM 705 O O . GLU A 1 84 ? 15.994 -5.273 -6.259 1.00 95.38 84 GLU A O 1
ATOM 710 N N . ASN A 1 85 ? 14.107 -4.211 -5.641 1.00 94.44 85 ASN A N 1
ATOM 711 C CA . ASN A 1 85 ? 13.899 -3.457 -6.880 1.00 94.44 85 ASN A CA 1
ATOM 712 C C . ASN A 1 85 ? 14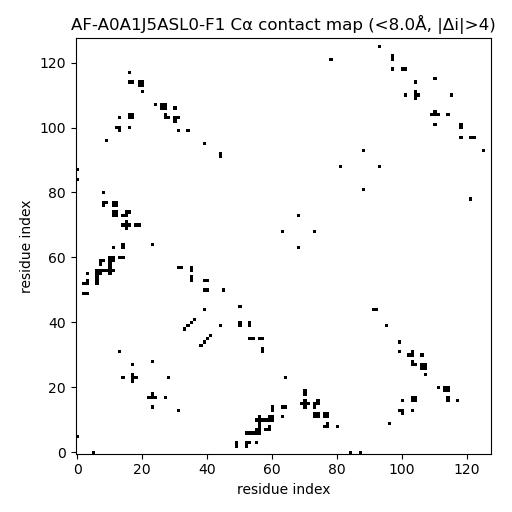.176 -1.948 -6.742 1.00 94.44 85 ASN A C 1
ATOM 714 O O . ASN A 1 85 ? 13.820 -1.168 -7.622 1.00 94.44 85 ASN A O 1
ATOM 718 N N . GLU A 1 86 ? 14.834 -1.502 -5.669 1.00 92.00 86 GLU A N 1
ATOM 719 C CA . GLU A 1 86 ? 14.948 -0.077 -5.308 1.00 92.00 86 GLU A CA 1
ATOM 720 C C . GLU A 1 86 ? 15.509 0.800 -6.442 1.00 92.00 86 GLU A C 1
ATOM 722 O O . GLU A 1 86 ? 15.093 1.946 -6.620 1.00 92.00 86 GLU A O 1
ATOM 727 N N . LYS A 1 87 ? 16.443 0.261 -7.235 1.00 91.00 87 LYS A N 1
ATOM 728 C CA . LYS A 1 87 ? 17.070 0.971 -8.363 1.00 91.00 87 LYS A CA 1
ATOM 729 C C . LYS A 1 87 ? 16.132 1.174 -9.554 1.00 91.00 87 LYS A C 1
ATOM 731 O O . LYS A 1 87 ? 16.363 2.095 -10.335 1.00 91.00 87 LYS A O 1
ATOM 736 N N . ASP A 1 88 ? 15.105 0.341 -9.670 1.00 90.69 88 ASP A N 1
ATOM 737 C CA . ASP A 1 88 ? 14.117 0.384 -10.747 1.00 90.69 88 ASP A CA 1
ATOM 738 C C . ASP A 1 88 ? 12.950 1.326 -10.394 1.00 90.69 88 ASP A C 1
ATOM 740 O O . ASP A 1 88 ? 12.220 1.781 -11.275 1.00 90.69 88 ASP A O 1
ATOM 744 N N . PHE A 1 89 ? 12.793 1.690 -9.113 1.00 90.88 89 PHE A N 1
ATOM 745 C CA . PHE A 1 89 ? 11.779 2.643 -8.669 1.00 90.88 89 PHE A CA 1
ATOM 746 C C . PHE A 1 89 ? 12.118 4.068 -9.107 1.00 90.88 89 PHE A C 1
ATOM 748 O O . PHE A 1 89 ? 12.972 4.755 -8.535 1.00 90.88 89 PHE A O 1
ATOM 755 N N . THR A 1 90 ? 11.365 4.568 -10.083 1.00 90.25 90 THR A N 1
ATOM 756 C CA . THR A 1 90 ? 11.468 5.970 -10.484 1.00 90.25 90 THR A CA 1
ATOM 757 C C . THR A 1 90 ? 10.953 6.896 -9.381 1.00 90.25 90 THR A C 1
ATOM 759 O O . THR A 1 90 ? 10.119 6.532 -8.547 1.00 90.25 90 THR A O 1
ATOM 762 N N . LYS A 1 91 ? 11.390 8.160 -9.405 1.00 89.25 91 LYS A N 1
ATOM 763 C CA . LYS A 1 91 ? 10.858 9.191 -8.500 1.00 89.25 91 LYS A CA 1
ATOM 764 C C . LYS A 1 91 ? 9.331 9.295 -8.585 1.00 89.25 91 LYS A C 1
ATOM 766 O O . LYS A 1 91 ? 8.688 9.543 -7.571 1.00 89.25 91 LYS A O 1
ATOM 771 N N . LYS A 1 92 ? 8.767 9.114 -9.783 1.00 85.50 92 LYS A N 1
ATOM 772 C CA . LYS A 1 92 ? 7.323 9.181 -10.009 1.00 85.50 92 LYS A CA 1
ATOM 773 C C . LYS A 1 92 ? 6.612 8.033 -9.289 1.00 85.50 92 LYS A C 1
ATOM 775 O O . LYS A 1 92 ? 5.733 8.310 -8.489 1.00 85.50 92 LYS A O 1
ATOM 780 N N . MET A 1 93 ? 7.096 6.797 -9.441 1.00 88.56 93 MET A N 1
ATOM 781 C CA . MET A 1 93 ? 6.548 5.618 -8.749 1.00 88.56 93 MET A CA 1
ATOM 782 C C . MET A 1 93 ? 6.561 5.777 -7.230 1.00 88.56 93 MET A C 1
ATOM 784 O O . MET A 1 93 ? 5.549 5.544 -6.581 1.00 88.56 93 MET A O 1
ATOM 788 N N . LYS A 1 94 ? 7.675 6.253 -6.659 1.00 91.62 94 LYS A N 1
ATOM 789 C CA . LYS A 1 94 ? 7.772 6.512 -5.213 1.00 91.62 94 LYS A CA 1
ATOM 790 C C . LYS A 1 94 ? 6.719 7.518 -4.735 1.00 91.62 94 LYS A C 1
ATOM 792 O O . LYS A 1 94 ? 6.126 7.332 -3.677 1.00 91.62 94 LYS A O 1
ATOM 797 N N . LEU A 1 95 ? 6.495 8.587 -5.503 1.00 88.50 95 LEU A N 1
ATOM 798 C CA . LEU A 1 95 ? 5.497 9.606 -5.176 1.00 88.50 95 LEU A CA 1
ATOM 799 C C . LEU A 1 95 ? 4.069 9.077 -5.329 1.00 88.50 95 LEU A C 1
ATOM 801 O O . LEU A 1 95 ? 3.252 9.344 -4.456 1.00 88.50 95 LEU A O 1
ATOM 805 N N . THR A 1 96 ? 3.776 8.327 -6.391 1.00 88.00 96 THR A N 1
ATOM 806 C CA . THR A 1 96 ? 2.464 7.701 -6.605 1.00 88.00 96 THR A CA 1
ATOM 807 C C . THR A 1 96 ? 2.145 6.713 -5.488 1.00 88.00 96 THR A C 1
ATOM 809 O O . THR A 1 96 ? 1.077 6.804 -4.898 1.00 88.00 96 THR A O 1
ATOM 812 N N . THR A 1 97 ? 3.095 5.852 -5.107 1.00 92.12 97 THR A N 1
ATOM 813 C CA . THR A 1 97 ? 2.936 4.930 -3.973 1.00 92.12 97 THR A CA 1
ATOM 814 C C . THR A 1 97 ? 2.611 5.674 -2.674 1.00 92.12 97 THR A C 1
ATOM 816 O O . THR A 1 97 ? 1.686 5.285 -1.970 1.00 92.12 97 THR A O 1
ATOM 819 N N . LEU A 1 98 ? 3.331 6.759 -2.359 1.00 92.25 98 LEU A N 1
ATOM 820 C CA . LEU A 1 98 ? 3.063 7.548 -1.149 1.00 92.25 98 LEU A CA 1
ATOM 821 C C . LEU A 1 98 ? 1.697 8.235 -1.183 1.00 92.25 98 LEU A C 1
ATOM 823 O O . LEU A 1 98 ? 0.992 8.216 -0.181 1.00 92.25 98 LEU A O 1
ATOM 827 N N . LYS A 1 99 ? 1.322 8.824 -2.321 1.00 90.56 99 LYS A N 1
ATOM 828 C CA . LYS A 1 99 ? 0.019 9.479 -2.480 1.00 90.56 99 LYS A CA 1
ATOM 829 C C . LYS A 1 99 ? -1.130 8.490 -2.341 1.00 90.56 99 LYS A C 1
ATOM 831 O O . LYS A 1 99 ? -2.070 8.781 -1.618 1.00 90.56 99 LYS A O 1
ATOM 836 N N . ALA A 1 100 ? -1.029 7.332 -2.992 1.00 92.00 100 ALA A N 1
ATOM 837 C CA . ALA A 1 100 ? -2.041 6.287 -2.899 1.00 92.00 100 ALA A CA 1
ATOM 838 C C . ALA A 1 100 ? -2.210 5.825 -1.445 1.00 92.00 100 ALA A C 1
ATOM 840 O O . ALA A 1 100 ? -3.326 5.756 -0.946 1.00 92.00 100 ALA A O 1
ATOM 841 N N . MET A 1 101 ? -1.096 5.601 -0.744 1.00 92.88 101 MET A N 1
ATOM 842 C CA . MET A 1 101 ? -1.095 5.221 0.668 1.00 92.88 101 MET A CA 1
ATOM 843 C C . MET A 1 101 ? -1.773 6.269 1.564 1.00 92.88 101 MET A C 1
ATOM 845 O O . MET A 1 101 ? -2.611 5.921 2.387 1.00 92.88 101 MET A O 1
ATOM 849 N N . GLU A 1 102 ? -1.431 7.551 1.397 1.00 92.25 102 GLU A N 1
ATOM 850 C CA . GLU A 1 102 ? -2.044 8.652 2.153 1.00 92.25 102 GLU A CA 1
ATOM 851 C C . GLU A 1 102 ? -3.526 8.838 1.813 1.00 92.25 102 GLU A C 1
ATOM 853 O O . GLU A 1 102 ? -4.319 9.159 2.691 1.00 92.25 102 GLU A O 1
ATOM 858 N N . ALA A 1 103 ? -3.903 8.649 0.549 1.00 92.00 103 ALA A N 1
ATOM 859 C CA . ALA A 1 103 ? -5.281 8.785 0.106 1.00 92.00 103 ALA A CA 1
ATOM 860 C C . ALA A 1 103 ? -6.175 7.687 0.692 1.00 92.00 103 ALA A C 1
ATOM 862 O O . ALA A 1 103 ? -7.273 8.008 1.133 1.00 92.00 103 ALA A O 1
ATOM 863 N N . VAL A 1 104 ? -5.696 6.437 0.740 1.00 93.00 104 VAL A N 1
ATOM 864 C CA . VAL A 1 104 ? -6.408 5.322 1.388 1.00 93.00 104 VAL A CA 1
ATOM 865 C C . VAL A 1 104 ? -6.563 5.576 2.885 1.00 93.00 104 VAL A C 1
ATOM 867 O O . VAL A 1 104 ? -7.692 5.626 3.349 1.00 93.00 104 VAL A O 1
ATOM 870 N N . ALA A 1 105 ? -5.473 5.867 3.602 1.00 92.62 105 ALA A N 1
ATOM 871 C CA . ALA A 1 105 ? -5.530 6.142 5.045 1.00 92.62 105 ALA A CA 1
ATOM 872 C C . ALA A 1 105 ? -6.429 7.340 5.407 1.00 92.62 105 ALA A C 1
ATOM 874 O O . ALA A 1 105 ? -6.958 7.462 6.501 1.00 92.62 105 ALA A O 1
ATOM 875 N N . ASN A 1 106 ? -6.583 8.299 4.492 1.0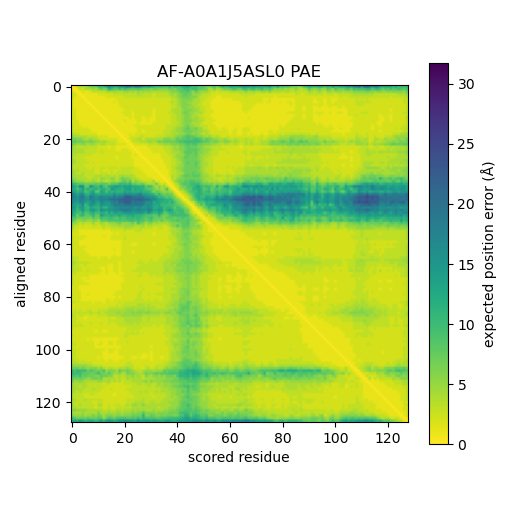0 92.25 106 ASN A N 1
ATOM 876 C CA . ASN A 1 106 ? -7.426 9.469 4.720 1.00 92.25 106 ASN A CA 1
ATOM 877 C C . ASN A 1 106 ? -8.873 9.278 4.226 1.00 92.25 106 ASN A C 1
ATOM 879 O O . ASN A 1 106 ? -9.654 10.232 4.270 1.00 92.25 106 ASN A O 1
ATOM 883 N N . ALA A 1 107 ? -9.229 8.098 3.710 1.00 91.75 107 ALA A N 1
ATOM 884 C CA . ALA A 1 107 ? -10.546 7.838 3.135 1.00 91.75 107 ALA A CA 1
ATOM 885 C C . ALA A 1 107 ? -11.633 7.673 4.205 1.00 91.75 107 ALA A C 1
ATOM 887 O O . ALA A 1 107 ? -12.765 8.108 3.982 1.00 91.75 107 ALA A O 1
ATOM 888 N N . TYR A 1 108 ? -11.283 7.118 5.366 1.00 88.12 108 TYR A N 1
ATOM 889 C CA . TYR A 1 108 ? -12.204 6.888 6.473 1.00 88.12 108 TYR A CA 1
ATOM 890 C C . TYR A 1 108 ? -11.737 7.605 7.742 1.00 88.12 108 TYR A C 1
ATOM 892 O O . TYR A 1 108 ? -10.643 7.363 8.223 1.00 88.12 108 TYR A O 1
ATOM 900 N N . GLU A 1 109 ? -12.545 8.539 8.255 1.00 85.56 109 GLU A N 1
ATOM 901 C CA . GLU A 1 109 ? -12.304 9.336 9.482 1.00 85.56 109 GLU A CA 1
ATOM 902 C C . GLU A 1 109 ? -10.950 10.088 9.597 1.00 85.56 109 GLU A C 1
ATOM 904 O O . GLU A 1 109 ? -10.728 10.822 10.564 1.00 85.56 109 GLU A O 1
ATOM 909 N N . GLY A 1 110 ? -10.111 10.038 8.559 1.00 85.44 110 GLY A N 1
ATOM 910 C CA . GLY A 1 110 ? -8.775 10.625 8.523 1.00 85.44 110 GLY A CA 1
ATOM 911 C C . GLY A 1 110 ? -7.709 9.695 9.109 1.00 85.44 110 GLY A C 1
ATOM 912 O O . GLY A 1 110 ? -8.014 8.713 9.766 1.00 85.44 110 GLY A O 1
ATOM 913 N N . ILE A 1 111 ? -6.439 10.055 8.904 1.00 87.50 111 ILE A N 1
ATOM 914 C CA . ILE A 1 111 ? -5.303 9.181 9.235 1.00 87.50 111 ILE A CA 1
ATOM 915 C C . ILE A 1 111 ? -5.201 8.939 10.750 1.00 87.50 111 ILE A C 1
ATOM 917 O O . ILE A 1 111 ? -4.953 9.877 11.523 1.00 87.50 111 ILE A O 1
ATOM 921 N N . VAL A 1 112 ? -5.297 7.677 11.167 1.00 89.56 112 VAL A N 1
ATOM 922 C CA . VAL A 1 112 ? -5.130 7.256 12.566 1.00 89.56 112 VAL A CA 1
ATOM 923 C C . VAL A 1 112 ? -3.653 6.982 12.913 1.00 89.56 112 VAL A C 1
ATOM 925 O O . VAL A 1 112 ? -2.806 6.834 12.023 1.00 89.56 112 VAL A O 1
ATOM 928 N N . PRO A 1 113 ? -3.267 6.946 14.208 1.00 90.31 113 PRO A N 1
ATOM 929 C CA . PRO A 1 113 ? -1.868 6.764 14.606 1.00 90.31 113 PRO A CA 1
ATOM 930 C C . PRO A 1 113 ? -1.201 5.506 14.030 1.00 90.31 113 PRO A C 1
ATOM 932 O O . PRO A 1 113 ? -0.027 5.552 13.660 1.00 90.31 113 PRO A O 1
ATOM 935 N N . GLU A 1 114 ? -1.932 4.399 13.949 1.00 89.31 114 GLU A N 1
ATOM 936 C CA . GLU A 1 114 ? -1.478 3.108 13.434 1.00 89.31 114 GLU A CA 1
ATOM 937 C C . GLU A 1 114 ? -1.077 3.201 11.953 1.00 89.31 114 GLU A C 1
ATOM 939 O O . GLU A 1 114 ? 0.021 2.781 11.573 1.00 89.31 114 GLU A O 1
ATOM 944 N N . GLU A 1 115 ? -1.903 3.843 11.130 1.00 89.88 115 GLU A N 1
ATOM 945 C CA . GLU A 1 115 ? -1.624 4.106 9.715 1.00 89.88 115 GLU A CA 1
ATOM 946 C C . GLU A 1 115 ? -0.466 5.088 9.543 1.00 89.88 115 GLU A C 1
ATOM 948 O O . GLU A 1 115 ? 0.438 4.871 8.728 1.00 89.88 115 GLU A O 1
ATOM 953 N N . GLN A 1 116 ? -0.439 6.152 10.356 1.00 91.44 116 GLN A N 1
ATOM 954 C CA . GLN A 1 116 ? 0.621 7.156 10.313 1.00 91.44 116 GLN A CA 1
ATOM 955 C C . GLN A 1 116 ? 1.998 6.523 10.554 1.00 91.44 116 GLN A C 1
ATOM 957 O O . GLN A 1 116 ? 2.977 6.903 9.905 1.00 91.44 116 GLN A O 1
ATOM 962 N N . LEU A 1 117 ? 2.091 5.525 11.440 1.00 92.75 117 LEU A N 1
ATOM 963 C CA . LEU A 1 117 ? 3.332 4.783 11.676 1.00 92.75 117 LEU A CA 1
ATOM 964 C C . LEU A 1 117 ? 3.802 4.024 10.430 1.00 92.75 117 LEU A C 1
ATOM 966 O O . LEU A 1 117 ? 5.006 4.018 10.142 1.00 92.75 117 LEU A O 1
ATOM 970 N N . LEU A 1 118 ? 2.884 3.406 9.681 1.00 92.00 118 LEU A N 1
ATOM 971 C CA . LEU A 1 118 ? 3.211 2.735 8.421 1.00 92.00 118 LEU A CA 1
ATOM 972 C C . LEU A 1 118 ? 3.677 3.749 7.373 1.00 92.00 118 LEU A C 1
ATOM 974 O O . LEU A 1 118 ? 4.725 3.544 6.751 1.00 92.00 118 LEU A O 1
ATOM 978 N N . ILE A 1 119 ? 2.951 4.861 7.221 1.00 92.69 119 ILE A N 1
ATOM 979 C CA . ILE A 1 119 ? 3.273 5.939 6.272 1.00 92.69 119 ILE A CA 1
ATOM 980 C C . ILE A 1 119 ? 4.667 6.497 6.559 1.00 92.69 119 ILE A C 1
ATOM 982 O O . ILE A 1 119 ? 5.503 6.612 5.659 1.00 92.69 119 ILE A O 1
ATOM 986 N N . ASP A 1 120 ? 4.962 6.797 7.821 1.00 94.00 120 ASP A N 1
ATOM 987 C CA . ASP A 1 120 ? 6.257 7.330 8.236 1.00 94.00 120 ASP A CA 1
ATOM 988 C C . ASP A 1 120 ? 7.395 6.331 8.009 1.00 94.00 120 ASP A C 1
ATOM 990 O O . ASP A 1 120 ? 8.509 6.723 7.638 1.00 94.00 120 ASP A O 1
ATOM 994 N N . ASN A 1 121 ? 7.140 5.038 8.228 1.00 93.06 121 ASN A N 1
ATOM 995 C CA . ASN A 1 121 ? 8.109 3.983 7.951 1.00 93.06 121 ASN A CA 1
ATOM 996 C C . ASN A 1 121 ? 8.419 3.918 6.452 1.00 93.06 121 ASN A C 1
ATOM 998 O O . ASN A 1 121 ? 9.589 3.988 6.063 1.00 93.06 121 ASN A O 1
ATOM 1002 N N . LEU A 1 122 ? 7.385 3.890 5.608 1.00 92.50 122 LEU A N 1
ATOM 1003 C CA . LEU A 1 122 ? 7.567 3.842 4.164 1.00 92.50 122 LEU A CA 1
ATOM 1004 C C . LEU A 1 122 ? 8.272 5.100 3.637 1.00 92.50 122 LEU A C 1
ATOM 1006 O O . LEU A 1 122 ? 9.238 4.987 2.881 1.00 92.50 122 LEU A O 1
ATOM 1010 N N . LYS A 1 123 ? 7.882 6.298 4.091 1.00 92.56 123 LYS A N 1
ATOM 1011 C CA . LYS A 1 123 ? 8.546 7.563 3.722 1.00 92.56 123 LYS A CA 1
ATOM 1012 C C . LYS A 1 123 ? 10.045 7.528 4.004 1.00 92.56 123 LYS A C 1
ATOM 1014 O O . LYS A 1 123 ? 10.839 7.908 3.144 1.00 92.56 123 LYS A O 1
ATOM 1019 N N . LYS A 1 124 ? 10.454 7.023 5.174 1.00 90.81 124 LYS A N 1
ATOM 1020 C CA . LYS A 1 124 ? 11.876 6.876 5.538 1.00 90.81 124 LYS A CA 1
ATOM 1021 C C . LYS A 1 124 ? 12.631 5.906 4.630 1.00 90.81 124 LYS A C 1
ATOM 1023 O O . LYS A 1 124 ? 13.846 6.037 4.506 1.00 90.81 124 LYS A O 1
ATOM 1028 N N . ARG A 1 125 ? 11.951 4.918 4.042 1.00 88.25 125 ARG A N 1
ATOM 1029 C CA . ARG A 1 125 ? 12.545 3.951 3.106 1.00 88.25 125 ARG A CA 1
ATOM 1030 C C . ARG A 1 125 ? 12.634 4.508 1.689 1.00 88.25 125 ARG A C 1
ATOM 1032 O O . ARG A 1 125 ? 13.686 4.394 1.077 1.00 88.25 125 ARG A O 1
ATOM 1039 N N . LEU A 1 126 ? 11.571 5.143 1.197 1.00 86.50 126 LEU A N 1
ATOM 1040 C CA . LEU A 1 126 ? 11.496 5.633 -0.183 1.00 86.50 126 LEU A CA 1
ATOM 1041 C C . LEU A 1 126 ? 12.350 6.884 -0.434 1.00 86.50 126 LEU A C 1
ATOM 1043 O O . LEU A 1 126 ? 12.862 7.060 -1.543 1.00 86.50 126 LEU A O 1
ATOM 1047 N N . LEU A 1 127 ? 12.475 7.757 0.571 1.00 81.50 127 LEU A N 1
ATOM 1048 C CA . LEU A 1 127 ? 13.132 9.069 0.465 1.00 81.50 127 LEU A CA 1
ATOM 1049 C C . LEU A 1 127 ? 14.580 9.087 0.980 1.00 81.50 127 LEU A C 1
ATOM 1051 O O . LEU A 1 127 ? 15.148 10.166 1.160 1.00 81.50 127 LEU A O 1
ATOM 1055 N N . LYS A 1 128 ? 15.149 7.914 1.258 1.00 68.25 128 LYS A N 1
ATOM 1056 C CA . LYS A 1 128 ? 16.558 7.768 1.623 1.00 68.25 128 LYS A CA 1
ATOM 1057 C C . LYS A 1 128 ? 17.462 7.916 0.398 1.00 68.25 128 LYS A C 1
ATOM 1059 O O . LYS A 1 128 ? 18.590 8.420 0.597 1.00 68.25 128 LYS A O 1
#

Sequence (128 aa):
MEYKEYYTELGKLLYAVAKADGEVQDEELYQIYKIVVEEISDDNLFERGEEVDSYYTEFEFEALIDKNTDMHEAFNSFLLFYGENEKDFTKKMKLTTLKAMEAVANAYEGIVPEEQLLIDNLKKRLLK

Nearest PDB structures (foldseek):
  1cqx-assembly1_A  TM=3.515E-01  e=4.527E+00  Cupriavidus necator
  7dih-assembly2_B  TM=3.484E-01  e=8.128E+00  Aquifex aeolicus VF5

Mean predicted aligned error: 4.33 Å

Solvent-accessible surface area (backbone atoms only — not comparable to full-atom values): 6832 Å² total; per-residue (Å²): 129,58,66,50,57,53,22,30,35,48,9,27,37,44,40,21,40,42,32,44,90,73,59,69,48,73,50,28,56,52,41,48,57,48,40,42,65,54,56,61,46,64,62,69,80,60,61,99,64,48,64,66,26,38,53,34,18,57,53,39,26,54,54,38,60,79,65,64,56,59,38,65,61,31,37,49,50,29,54,51,52,44,68,78,37,52,88,71,58,46,74,64,55,54,50,50,54,53,50,53,46,53,50,31,36,45,44,52,100,39,71,46,74,59,34,48,53,53,52,54,50,49,50,61,64,75,74,106

Secondary structure (DSSP, 8-state):
--HHHHHHHHHHHHHHHHTTTSS--HHHHHHHHHIIIIIIHHT--S-TTHHHHTHHHHHHHHHHHHHT--HHHHHHHHHHHHHHHTTT--HHHHHHHHHHHHHHHTSSSS--HHHHHHHHHHHHHHT-

Foldseek 3Di:
DDLLVLLLLLLLQLLLLCCQVPDRDPLLLVLLVCCLPPPVQPPPPDDDPSNVSNVSSNVNNVVCNVVVPDSVVSLVSSVVVCVVCVVVQDPVNLVSSLVSLLSSCCRPPHHDPRSVVSSVVSCVVNVD

pLDDT: mean 88.14, std 11.28, range [52.12, 98.06]

Radius of gyration: 13.26 Å; Cα contacts (8 Å, |Δi|>4): 136; chains: 1; bounding box: 33×25×38 Å